Protein AF-A0A5B6UWU3-F1 (afdb_monomer)

pLDDT: mean 73.81, std 13.43, range [39.25, 91.5]

Secondary structure (DSSP, 8-state):
-HHHHHHHTTT-HHHHHHHHHHHHHHSEETTTTEEHHHHHHSSPPPP-TTSSTTSS-TTHHHHHHHHHHHHHHHHHHHHHHHHHHHHHHHHHHHHHT----

Foldseek 3Di:
DLVVLVVVCPPCSVVCVVVLVVLQQQDQDPVVRGRVVCVVPVDHDDPCLPPPPPDDDPPVSVVVSVVSVVVSVVSVVVVVVVVVVVVVVVVVVVVVPPDDD

Organism: NCBI:txid47621

Structure (mmCIF, N/CA/C/O backbone):
data_AF-A0A5B6UWU3-F1
#
_entry.id   AF-A0A5B6UWU3-F1
#
loop_
_atom_site.group_PDB
_atom_site.id
_atom_site.type_symbol
_atom_site.label_atom_id
_atom_site.label_alt_id
_atom_site.label_comp_id
_atom_site.label_asym_id
_atom_site.label_entity_id
_atom_site.label_seq_id
_atom_site.pdbx_PDB_ins_code
_atom_site.Cartn_x
_atom_site.Cartn_y
_atom_site.Cartn_z
_atom_site.occupancy
_atom_site.B_iso_or_equiv
_atom_site.auth_seq_id
_atom_site.auth_comp_id
_atom_site.auth_asym_id
_atom_site.auth_atom_id
_atom_site.pdbx_PDB_model_num
ATOM 1 N N . MET A 1 1 ? -2.891 1.014 -7.154 1.00 71.94 1 MET A N 1
ATOM 2 C CA . MET A 1 1 ? -3.222 0.967 -5.698 1.00 71.94 1 MET A CA 1
ATOM 3 C C . MET A 1 1 ? -4.241 2.012 -5.228 1.00 71.94 1 MET A C 1
ATOM 5 O O . MET A 1 1 ? -5.383 1.630 -5.041 1.00 71.94 1 MET A O 1
ATOM 9 N N . LEU A 1 2 ? -3.879 3.289 -5.011 1.00 70.62 2 LEU A N 1
ATOM 10 C CA . LEU A 1 2 ? -4.768 4.283 -4.365 1.00 70.62 2 LEU A CA 1
ATOM 11 C C . LEU A 1 2 ? -6.120 4.412 -5.083 1.00 70.62 2 LEU A C 1
ATOM 13 O O . LEU A 1 2 ? -7.166 4.405 -4.447 1.00 70.62 2 LEU A O 1
ATOM 17 N N . ARG A 1 3 ? -6.096 4.402 -6.421 1.00 75.00 3 ARG A N 1
ATOM 18 C CA . ARG A 1 3 ? -7.305 4.386 -7.257 1.00 75.00 3 ARG A CA 1
ATOM 19 C C . ARG A 1 3 ? -8.182 3.147 -7.038 1.00 75.00 3 ARG A C 1
ATOM 21 O O . ARG A 1 3 ? -9.393 3.287 -6.996 1.00 75.00 3 ARG A O 1
ATOM 28 N N . CYS A 1 4 ? -7.593 1.962 -6.870 1.00 71.62 4 CYS A N 1
ATOM 29 C CA . CYS A 1 4 ? -8.356 0.738 -6.598 1.00 71.62 4 CYS A CA 1
ATOM 30 C C . CYS A 1 4 ? -8.998 0.783 -5.208 1.00 71.62 4 CYS A C 1
ATOM 32 O O . CYS A 1 4 ? -10.169 0.460 -5.075 1.00 71.62 4 CYS A O 1
ATOM 34 N N . CYS A 1 5 ? -8.269 1.258 -4.193 1.00 71.00 5 CYS A N 1
ATOM 35 C CA . CYS A 1 5 ? -8.822 1.403 -2.848 1.00 71.00 5 CYS A CA 1
ATOM 36 C C . CYS A 1 5 ? -9.965 2.433 -2.814 1.00 71.00 5 CYS A C 1
ATOM 38 O O . CYS A 1 5 ? -10.999 2.178 -2.212 1.00 71.00 5 CYS A O 1
ATOM 40 N N . ILE A 1 6 ? -9.829 3.568 -3.509 1.00 75.31 6 ILE A N 1
ATOM 41 C CA . ILE A 1 6 ? -10.905 4.569 -3.613 1.00 75.31 6 ILE A CA 1
ATOM 42 C C . ILE A 1 6 ? -12.179 3.959 -4.223 1.00 75.31 6 ILE A C 1
ATOM 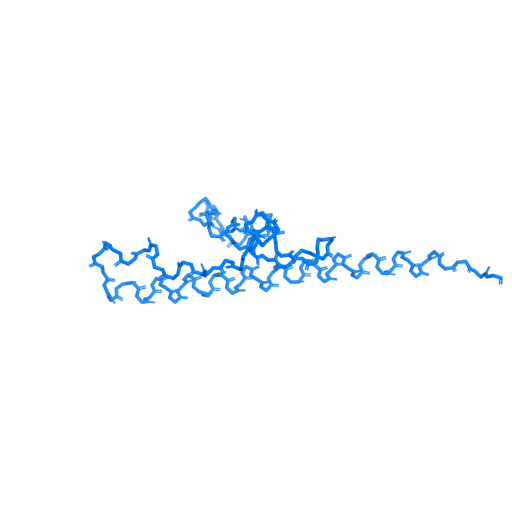44 O O . ILE A 1 6 ? -13.272 4.260 -3.754 1.00 75.31 6 ILE A O 1
ATOM 48 N N . LEU A 1 7 ? -12.040 3.078 -5.222 1.00 78.81 7 LEU A N 1
ATOM 49 C CA . LEU A 1 7 ? -13.170 2.389 -5.854 1.00 78.81 7 LEU A CA 1
ATOM 50 C C . LEU A 1 7 ? -13.802 1.310 -4.957 1.00 78.81 7 LEU A C 1
ATOM 52 O O . LEU A 1 7 ? -15.006 1.098 -5.030 1.00 78.81 7 LEU A O 1
ATOM 56 N N . GLU A 1 8 ? -13.022 0.637 -4.106 1.00 75.69 8 GLU A N 1
ATOM 57 C CA . GLU A 1 8 ? -13.529 -0.406 -3.198 1.00 75.69 8 GLU A CA 1
ATOM 58 C C . GLU A 1 8 ? -14.178 0.130 -1.916 1.00 75.69 8 GLU A C 1
ATOM 60 O O . GLU A 1 8 ? -14.994 -0.565 -1.311 1.00 75.69 8 GLU A O 1
ATOM 65 N N . PHE A 1 9 ? -13.802 1.328 -1.459 1.00 71.94 9 PHE A N 1
ATOM 66 C CA . PHE A 1 9 ? -14.222 1.852 -0.153 1.00 71.94 9 PHE A CA 1
ATOM 67 C C . PHE A 1 9 ? -15.424 2.815 -0.195 1.00 71.94 9 PHE A C 1
ATOM 69 O O . PHE A 1 9 ? -15.684 3.470 0.814 1.00 71.94 9 PHE A O 1
ATOM 76 N N . ASP A 1 10 ? -16.164 2.883 -1.308 1.00 72.31 10 ASP A N 1
ATOM 77 C CA . ASP A 1 10 ? -17.472 3.560 -1.478 1.00 72.31 10 ASP A CA 1
ATOM 78 C C . ASP A 1 10 ? -17.628 4.877 -0.681 1.00 72.31 10 ASP A C 1
ATOM 80 O O . ASP A 1 10 ? -18.476 5.031 0.195 1.00 72.31 10 ASP A O 1
ATOM 84 N N . GLY A 1 11 ? -16.699 5.817 -0.894 1.00 74.19 1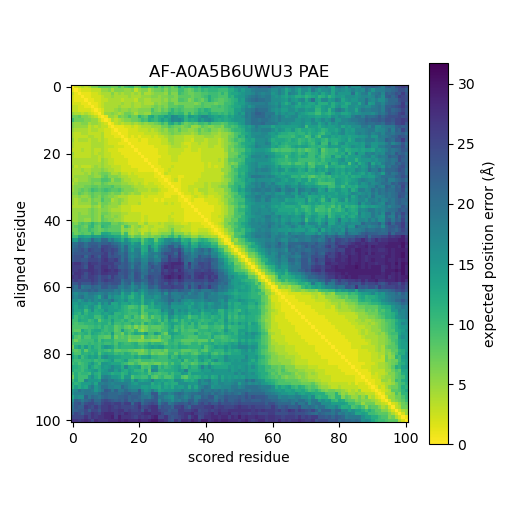1 GLY A N 1
ATOM 85 C CA . GLY A 1 11 ? -16.713 7.140 -0.248 1.00 74.19 11 GLY A CA 1
ATOM 86 C C . GLY A 1 11 ? -16.176 7.204 1.192 1.00 74.19 11 GLY A C 1
ATOM 87 O O . GLY A 1 11 ? -15.905 8.290 1.689 1.00 74.19 11 GLY A O 1
ATOM 88 N N . SER A 1 12 ? -15.920 6.071 1.850 1.00 77.88 12 SER A N 1
ATOM 89 C CA . SER A 1 12 ? -15.299 6.002 3.187 1.00 77.88 12 SER A CA 1
ATOM 90 C C . SER A 1 12 ? -13.770 5.852 3.167 1.00 77.88 12 SER A C 1
ATOM 92 O O . SER A 1 12 ? -13.151 5.659 4.215 1.00 77.88 12 SER A O 1
ATOM 94 N N . TRP A 1 13 ? -13.152 5.954 1.987 1.00 76.62 13 TRP A N 1
ATOM 95 C CA . TRP A 1 13 ? -11.721 5.715 1.759 1.00 76.62 13 TRP A CA 1
ATOM 96 C C . TRP A 1 13 ? -10.802 6.571 2.643 1.00 76.62 13 TRP A C 1
ATOM 98 O O . TRP A 1 13 ? -9.746 6.088 3.045 1.00 76.62 13 TRP A O 1
ATOM 108 N N . GLU A 1 14 ? -11.214 7.791 3.008 1.00 79.31 14 GLU A N 1
ATOM 109 C CA . GLU A 1 14 ? -10.444 8.686 3.884 1.00 79.31 14 GLU A CA 1
ATOM 110 C C . GLU A 1 14 ? -10.163 8.055 5.253 1.00 79.31 14 GLU A C 1
ATOM 112 O O . GLU A 1 14 ? -9.062 8.179 5.786 1.00 79.31 14 GLU A O 1
ATOM 117 N N . LYS A 1 15 ? -11.117 7.280 5.788 1.00 78.44 15 LYS A N 1
ATOM 118 C CA . LYS A 1 15 ? -10.956 6.561 7.063 1.00 78.44 15 LYS A CA 1
ATOM 119 C C . LYS A 1 15 ? -9.897 5.460 6.983 1.00 78.44 15 LYS A C 1
ATOM 121 O O . LYS A 1 15 ? -9.339 5.067 8.002 1.00 78.44 15 LYS A O 1
ATOM 126 N N . TYR A 1 16 ? -9.626 4.963 5.779 1.00 76.25 16 TYR A N 1
ATOM 127 C CA . TYR A 1 16 ? -8.660 3.902 5.507 1.00 76.25 16 TYR A CA 1
ATOM 128 C C . TYR A 1 16 ? -7.355 4.434 4.910 1.00 76.25 16 TYR A C 1
ATOM 130 O O . TYR A 1 16 ? -6.430 3.652 4.696 1.00 76.25 16 TYR A O 1
ATOM 138 N N . LEU A 1 17 ? -7.245 5.745 4.673 1.00 80.19 17 LEU A N 1
ATOM 139 C CA . LEU A 1 17 ? -6.060 6.365 4.088 1.00 80.19 17 LEU A CA 1
ATOM 140 C C . LEU A 1 17 ? -4.771 6.040 4.867 1.00 80.19 17 LEU A C 1
ATOM 142 O O . LEU A 1 17 ? -3.815 5.612 4.218 1.00 80.19 17 LEU A O 1
ATOM 146 N N . PRO A 1 18 ? -4.745 6.088 6.218 1.00 80.06 18 PRO A N 1
ATOM 147 C CA . PRO A 1 18 ? -3.556 5.697 6.978 1.00 80.06 18 PRO A CA 1
ATOM 148 C C . PRO A 1 18 ? -3.156 4.229 6.759 1.00 80.06 18 PRO A C 1
ATOM 150 O O . PRO A 1 18 ? -1.973 3.902 6.708 1.00 80.06 18 PRO A O 1
ATOM 153 N N . LEU A 1 19 ? -4.132 3.328 6.588 1.00 76.56 19 LEU A N 1
ATOM 154 C CA . LEU A 1 19 ? -3.880 1.903 6.343 1.00 76.56 19 LEU A CA 1
ATOM 155 C C . LEU A 1 19 ? -3.382 1.646 4.919 1.00 76.56 19 LEU A C 1
ATOM 157 O O . LEU A 1 19 ? -2.514 0.799 4.711 1.00 76.56 19 LEU A O 1
ATOM 161 N N . ILE A 1 20 ? -3.913 2.379 3.941 1.00 79.31 20 ILE A N 1
ATOM 162 C CA . ILE A 1 20 ? -3.485 2.305 2.542 1.00 79.31 20 ILE A CA 1
ATOM 163 C C . ILE A 1 20 ? -2.052 2.828 2.404 1.00 79.31 20 ILE A C 1
ATOM 165 O O . ILE A 1 20 ? -1.226 2.172 1.774 1.00 79.31 20 ILE A O 1
ATOM 169 N N . GLU A 1 21 ? -1.735 3.966 3.022 1.00 83.62 21 GLU A N 1
ATOM 170 C CA . GLU A 1 21 ? -0.382 4.527 3.052 1.00 83.62 21 GLU A CA 1
ATOM 171 C C . GLU A 1 21 ? 0.599 3.582 3.753 1.00 83.62 21 GLU A C 1
ATOM 173 O O . GLU A 1 21 ? 1.677 3.292 3.229 1.00 83.62 21 GLU A O 1
ATOM 178 N N . PHE A 1 22 ? 0.194 3.018 4.893 1.00 81.62 22 PHE A N 1
ATOM 179 C CA . PHE A 1 22 ? 0.980 2.009 5.591 1.00 81.62 22 PHE A CA 1
ATOM 180 C C . PHE A 1 22 ? 1.252 0.786 4.710 1.00 81.62 22 PHE A C 1
ATOM 182 O O . PHE A 1 22 ? 2.391 0.325 4.630 1.00 81.62 22 PHE A O 1
ATOM 189 N N . ALA A 1 23 ? 0.230 0.250 4.037 1.00 80.56 23 ALA A N 1
ATOM 190 C CA . ALA A 1 23 ? 0.387 -0.893 3.145 1.00 80.56 23 ALA A CA 1
ATOM 191 C C . ALA A 1 23 ? 1.311 -0.559 1.968 1.00 80.56 23 ALA A C 1
ATOM 193 O O . ALA A 1 23 ? 2.186 -1.359 1.648 1.00 80.56 23 ALA A O 1
ATOM 194 N N . TYR A 1 24 ? 1.166 0.624 1.372 1.00 83.25 24 TYR A N 1
ATOM 195 C CA . TYR A 1 24 ? 1.999 1.089 0.266 1.00 83.25 24 TYR A CA 1
ATOM 196 C C . TYR A 1 24 ? 3.476 1.176 0.649 1.00 83.25 24 TYR A C 1
ATOM 198 O O . TYR A 1 24 ? 4.319 0.566 -0.004 1.00 83.25 24 TYR A O 1
ATOM 206 N N . ASN A 1 25 ? 3.783 1.867 1.750 1.00 86.06 25 ASN A N 1
ATOM 207 C CA . ASN A 1 25 ? 5.156 2.090 2.207 1.00 86.06 25 ASN A CA 1
ATOM 208 C C . ASN A 1 25 ? 5.860 0.793 2.633 1.00 86.06 25 ASN A C 1
ATOM 210 O O . ASN A 1 25 ? 7.087 0.716 2.592 1.00 86.06 25 ASN A O 1
ATOM 214 N N . ASN A 1 26 ? 5.089 -0.229 3.012 1.00 83.00 26 ASN A N 1
ATOM 215 C CA . ASN A 1 26 ? 5.594 -1.531 3.445 1.00 83.00 26 ASN A CA 1
ATOM 216 C C . ASN A 1 26 ? 5.576 -2.617 2.374 1.00 83.00 26 ASN A C 1
ATOM 218 O O . ASN A 1 26 ? 6.059 -3.724 2.617 1.00 83.00 26 ASN A O 1
ATOM 222 N N . CYS A 1 27 ? 5.013 -2.343 1.200 1.00 82.81 27 CYS A N 1
ATOM 223 C CA . CYS A 1 27 ? 5.032 -3.306 0.114 1.00 82.81 27 CYS A CA 1
ATOM 224 C C . CYS A 1 27 ? 6.385 -3.316 -0.588 1.00 82.81 27 CYS A C 1
ATOM 226 O O . CYS A 1 27 ? 7.033 -2.287 -0.763 1.00 82.81 27 CYS A O 1
ATOM 228 N N . PHE A 1 28 ? 6.791 -4.510 -1.016 1.00 83.19 28 PHE A N 1
ATOM 229 C CA . PHE A 1 28 ? 8.021 -4.696 -1.767 1.00 83.19 28 PHE A CA 1
ATOM 230 C C . PHE A 1 28 ? 7.949 -3.940 -3.094 1.00 83.19 28 PHE A C 1
ATOM 232 O O . PHE A 1 28 ? 7.080 -4.213 -3.926 1.00 83.19 28 PHE A O 1
ATOM 239 N N . GLN A 1 29 ? 8.889 -3.025 -3.309 1.00 84.75 29 GLN A N 1
ATOM 240 C CA . GLN A 1 29 ? 8.983 -2.261 -4.538 1.00 84.75 29 GLN A CA 1
ATOM 241 C C . GLN A 1 29 ? 10.093 -2.826 -5.422 1.00 84.75 29 GLN A C 1
ATOM 243 O O . GLN A 1 29 ? 11.280 -2.737 -5.117 1.00 84.75 29 GLN A O 1
ATOM 248 N N . THR A 1 30 ? 9.710 -3.372 -6.575 1.00 83.06 30 THR A N 1
ATOM 249 C CA . THR A 1 30 ? 10.615 -4.096 -7.481 1.00 83.06 30 THR A CA 1
ATOM 250 C C . THR A 1 30 ? 11.774 -3.243 -8.001 1.00 83.06 30 THR A C 1
ATOM 252 O O . THR A 1 30 ? 12.863 -3.770 -8.208 1.00 83.06 30 THR A O 1
ATOM 255 N N . SER A 1 31 ? 11.566 -1.934 -8.187 1.00 84.88 31 SER A N 1
ATOM 256 C CA . SER A 1 31 ? 12.605 -1.010 -8.664 1.00 84.88 31 SER A CA 1
ATOM 257 C C . SER A 1 31 ? 13.711 -0.765 -7.634 1.00 84.88 31 SER A C 1
ATOM 259 O O . SER A 1 31 ? 14.856 -0.559 -8.016 1.00 84.88 31 SER A O 1
ATOM 261 N N . ILE A 1 32 ? 13.373 -0.806 -6.342 1.00 86.25 32 ILE A N 1
ATOM 262 C CA . ILE A 1 32 ? 14.298 -0.577 -5.218 1.00 86.25 32 ILE A CA 1
ATOM 263 C C . ILE A 1 32 ? 14.742 -1.922 -4.603 1.00 86.25 32 ILE A C 1
ATOM 265 O O . ILE A 1 32 ? 15.709 -1.981 -3.854 1.00 86.25 32 ILE A O 1
ATOM 269 N N . LYS A 1 33 ? 14.067 -3.027 -4.963 1.00 90.19 33 LYS A N 1
ATOM 270 C CA . LYS A 1 33 ? 14.227 -4.383 -4.403 1.00 90.19 33 LYS A CA 1
ATOM 271 C C . LYS A 1 33 ? 14.027 -4.455 -2.882 1.00 90.19 33 LYS A C 1
ATOM 273 O O . LYS A 1 33 ? 14.528 -5.374 -2.240 1.00 90.19 33 LYS A O 1
ATOM 278 N N . LEU A 1 34 ? 13.305 -3.490 -2.324 1.00 91.50 34 LEU A N 1
ATOM 279 C CA . LEU A 1 34 ? 13.048 -3.287 -0.898 1.00 91.50 34 LEU A CA 1
ATOM 280 C C . LEU A 1 34 ? 11.667 -2.639 -0.754 1.00 91.50 34 LEU A C 1
ATOM 282 O O . LEU A 1 34 ? 11.141 -2.090 -1.727 1.00 91.50 34 LEU A O 1
ATOM 286 N N . ALA A 1 35 ? 11.076 -2.668 0.438 1.00 88.50 35 ALA A N 1
ATOM 287 C CA . ALA A 1 35 ? 9.972 -1.758 0.734 1.00 88.50 35 ALA A CA 1
ATOM 288 C C . ALA A 1 35 ? 10.484 -0.318 0.910 1.00 88.50 35 ALA A C 1
ATOM 290 O O . ALA A 1 35 ? 11.602 -0.106 1.382 1.00 88.50 35 ALA A O 1
ATOM 291 N N . SER A 1 36 ? 9.665 0.683 0.583 1.00 88.81 36 SER A N 1
ATOM 292 C CA . SER A 1 36 ? 10.033 2.099 0.753 1.00 88.81 36 SER A CA 1
ATOM 293 C C . SER A 1 36 ? 10.393 2.431 2.205 1.00 88.81 36 SER A C 1
ATOM 295 O O . SER A 1 36 ? 11.351 3.157 2.456 1.00 88.81 36 SER A O 1
ATOM 297 N N . TYR A 1 37 ? 9.680 1.838 3.167 1.00 86.62 37 TYR A N 1
ATOM 298 C CA . TYR A 1 37 ? 9.992 1.945 4.592 1.00 86.62 37 TYR A CA 1
ATOM 299 C C . TYR A 1 37 ? 11.368 1.356 4.933 1.00 86.62 37 TYR A C 1
ATOM 301 O O . TYR A 1 37 ? 12.151 1.982 5.644 1.00 86.62 37 TYR A O 1
ATOM 309 N N . GLU A 1 38 ? 11.685 0.170 4.406 1.00 89.56 38 GLU A N 1
ATOM 310 C CA . GLU A 1 38 ? 12.982 -0.484 4.628 1.00 89.56 38 GLU A CA 1
ATOM 311 C C . GLU A 1 38 ? 14.128 0.341 4.041 1.00 89.56 38 GLU A C 1
ATOM 313 O O . GLU A 1 38 ? 15.176 0.465 4.665 1.00 89.56 38 GLU A O 1
ATOM 318 N N . ALA A 1 39 ? 13.921 0.938 2.866 1.00 90.12 39 ALA A N 1
ATOM 319 C CA . ALA A 1 39 ? 14.908 1.804 2.234 1.00 90.12 39 ALA A CA 1
ATOM 320 C C . ALA A 1 39 ? 15.158 3.093 3.036 1.00 90.12 39 ALA A C 1
ATOM 322 O O . ALA A 1 39 ? 16.291 3.564 3.085 1.00 90.12 39 ALA A O 1
ATOM 323 N N . LEU A 1 40 ? 14.121 3.649 3.672 1.00 91.44 40 LEU A N 1
ATOM 324 C CA . LEU A 1 40 ? 14.222 4.890 4.442 1.00 91.44 40 LEU A CA 1
ATOM 325 C C . LEU A 1 40 ? 14.827 4.679 5.836 1.00 91.44 40 LEU A C 1
ATOM 327 O O . LEU A 1 40 ? 15.668 5.463 6.266 1.00 91.44 40 LEU A O 1
ATOM 331 N N . TYR A 1 41 ? 14.397 3.636 6.547 1.00 88.44 41 TYR A N 1
ATOM 332 C CA . TYR A 1 41 ? 14.761 3.415 7.952 1.00 88.44 41 TYR A CA 1
ATOM 333 C C . TYR A 1 41 ? 15.795 2.304 8.159 1.00 88.44 41 TYR A C 1
ATOM 335 O O . TYR A 1 41 ? 16.253 2.091 9.280 1.00 88.44 41 TYR A O 1
ATOM 343 N N . GLY A 1 42 ? 16.154 1.563 7.108 1.00 87.69 42 GLY A N 1
ATOM 344 C CA . GLY A 1 42 ? 17.113 0.458 7.181 1.00 87.69 42 GLY A CA 1
ATOM 345 C C . GLY A 1 42 ? 16.611 -0.760 7.963 1.00 87.69 42 GLY A C 1
ATOM 346 O O . GLY A 1 42 ? 17.383 -1.677 8.238 1.00 87.69 42 GLY A O 1
ATOM 347 N N . CYS A 1 43 ? 15.334 -0.794 8.346 1.00 84.50 43 CYS A N 1
ATOM 348 C CA . CYS A 1 43 ? 14.742 -1.884 9.109 1.00 84.50 43 CYS A CA 1
ATOM 349 C C . CYS A 1 43 ? 13.365 -2.264 8.561 1.00 84.50 43 CYS A C 1
ATOM 351 O O . CYS A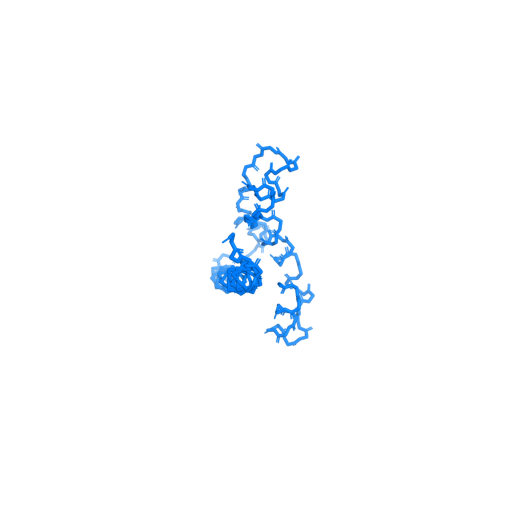 1 43 ? 12.659 -1.453 7.961 1.00 84.50 43 CYS A O 1
ATOM 353 N N . LYS A 1 44 ? 12.970 -3.524 8.772 1.00 79.81 44 LYS A N 1
ATOM 354 C CA . LYS A 1 44 ? 11.626 -3.982 8.410 1.00 79.81 44 LYS A CA 1
ATOM 355 C C . LYS A 1 44 ? 10.608 -3.316 9.318 1.00 79.81 44 LYS A C 1
ATOM 357 O O . LYS A 1 44 ? 10.764 -3.358 10.541 1.00 79.81 44 LYS A O 1
ATOM 362 N N . CYS A 1 45 ? 9.542 -2.770 8.741 1.00 72.56 45 CYS A N 1
ATOM 363 C CA . CYS A 1 45 ? 8.441 -2.274 9.549 1.00 72.56 45 CYS A CA 1
ATOM 364 C C . CYS A 1 45 ? 7.833 -3.432 10.329 1.00 72.56 45 CYS A C 1
ATOM 366 O O . CYS A 1 45 ? 7.412 -4.447 9.765 1.00 72.56 45 CYS A O 1
ATOM 368 N N . ARG A 1 46 ? 7.790 -3.277 11.647 1.00 70.62 46 ARG A N 1
ATOM 369 C CA . ARG A 1 46 ? 6.997 -4.154 12.495 1.00 70.62 46 ARG A CA 1
ATOM 370 C C . ARG A 1 46 ? 5.568 -3.654 12.397 1.00 70.62 46 ARG A C 1
ATOM 372 O O . ARG A 1 46 ? 5.318 -2.485 12.669 1.00 70.62 46 ARG A O 1
ATOM 379 N N . ILE A 1 47 ? 4.660 -4.530 11.966 1.00 62.53 47 ILE A N 1
ATOM 380 C CA . ILE A 1 47 ? 3.232 -4.221 11.880 1.00 62.53 47 ILE A CA 1
ATOM 381 C C . ILE A 1 47 ? 2.816 -3.649 13.240 1.00 62.53 47 ILE A C 1
ATOM 383 O O . ILE A 1 47 ? 2.974 -4.351 14.244 1.00 62.53 47 ILE A O 1
ATOM 387 N N . PRO A 1 48 ? 2.317 -2.404 13.315 1.00 55.56 48 PRO A N 1
ATOM 388 C CA . PRO A 1 48 ? 1.769 -1.876 14.544 1.00 55.56 48 PRO A CA 1
ATOM 389 C C . PRO A 1 48 ? 0.399 -2.527 14.730 1.00 55.56 48 PRO A C 1
ATOM 391 O O . PRO A 1 48 ? -0.637 -1.918 14.504 1.00 55.56 48 PRO A O 1
ATOM 394 N N . LEU A 1 49 ? 0.398 -3.789 15.163 1.00 51.12 49 LEU A N 1
ATOM 395 C CA . LEU A 1 49 ? -0.792 -4.483 15.663 1.00 51.12 49 LEU A CA 1
ATOM 396 C C . LEU A 1 49 ? -1.393 -3.763 16.891 1.00 51.12 49 LEU A C 1
ATOM 398 O O . LEU A 1 49 ? -2.470 -4.124 17.342 1.00 51.12 49 LEU A O 1
ATOM 402 N N . TYR A 1 50 ? -0.710 -2.741 17.424 1.00 44.97 50 TYR A N 1
ATOM 403 C CA . TYR A 1 50 ? -0.937 -2.170 18.749 1.00 44.97 50 TYR A CA 1
ATOM 404 C C . TYR A 1 50 ? -1.290 -0.671 18.767 1.00 44.97 50 TYR A C 1
ATOM 406 O O . TYR A 1 50 ? -1.183 -0.038 19.811 1.00 44.97 50 TYR A O 1
ATOM 414 N N . TRP A 1 51 ? -1.683 -0.056 17.643 1.00 47.72 51 TRP A N 1
ATOM 415 C CA . TRP A 1 51 ? -2.019 1.384 17.652 1.00 47.72 51 TRP A CA 1
ATOM 416 C C . TRP A 1 51 ? -3.486 1.698 17.990 1.00 47.72 51 TRP A C 1
ATOM 418 O O . TRP A 1 51 ? -3.840 2.859 18.164 1.00 47.72 51 TRP A O 1
ATOM 428 N N . THR A 1 52 ? -4.351 0.686 18.116 1.00 42.09 52 THR A N 1
ATOM 429 C CA . THR A 1 52 ? -5.787 0.884 18.410 1.00 42.09 52 THR A CA 1
ATOM 430 C C . THR A 1 52 ? -6.205 0.351 19.789 1.00 42.09 52 THR A C 1
ATOM 432 O O . THR A 1 52 ? -7.298 0.656 20.256 1.00 42.09 52 THR A O 1
ATOM 435 N N . GLU A 1 53 ? -5.346 -0.405 20.484 1.00 39.84 53 GLU A N 1
ATOM 436 C CA . GLU A 1 53 ? -5.713 -1.165 21.696 1.00 39.84 53 GLU A CA 1
ATOM 437 C C . GLU A 1 53 ? -5.448 -0.476 23.046 1.00 39.84 53 GLU A C 1
ATOM 439 O O . GLU A 1 53 ? -5.634 -1.095 24.091 1.00 39.84 53 GLU A O 1
ATOM 444 N N . LEU A 1 54 ? -5.085 0.808 23.076 1.00 39.25 54 LEU A N 1
ATOM 445 C CA . LEU A 1 54 ? -4.940 1.545 24.345 1.00 39.25 54 LEU A CA 1
ATOM 446 C C . LEU A 1 54 ? -6.141 2.427 24.713 1.00 39.25 54 LEU A C 1
ATOM 448 O O . LEU A 1 54 ? -6.079 3.168 25.687 1.00 39.25 54 LEU A O 1
ATOM 452 N N . SER A 1 55 ? -7.268 2.292 24.007 1.00 40.22 55 SER A N 1
ATOM 453 C CA . SER A 1 55 ? -8.535 2.916 24.402 1.00 40.22 55 SER A CA 1
ATOM 454 C C . SER A 1 55 ? -9.698 1.907 24.322 1.00 40.22 55 SER A C 1
ATOM 456 O O . SER A 1 55 ? -10.449 1.808 23.358 1.00 40.22 55 SER A O 1
ATOM 458 N N . GLU A 1 56 ? -9.800 1.104 25.384 1.00 42.75 56 GLU A N 1
ATOM 459 C CA . GLU A 1 56 ? -11.060 0.687 26.030 1.00 42.75 56 GLU A CA 1
ATOM 460 C C . GLU A 1 56 ? -11.917 -0.501 25.556 1.00 42.75 56 GLU A C 1
ATOM 462 O O . GLU A 1 56 ? -12.815 -0.867 26.314 1.00 42.75 56 GLU A O 1
ATOM 467 N N . LYS A 1 57 ? -11.722 -1.190 24.421 1.00 46.25 57 LYS A N 1
ATOM 468 C CA . LYS A 1 57 ? -12.689 -2.265 24.060 1.00 46.25 57 LYS A CA 1
ATOM 469 C C . LYS A 1 57 ? -12.075 -3.569 23.569 1.00 46.25 57 LYS A C 1
ATOM 471 O O . LYS A 1 57 ? -12.096 -3.868 22.387 1.00 46.25 57 LYS A O 1
ATOM 476 N N . LYS A 1 58 ? -11.676 -4.429 24.507 1.00 51.09 58 LYS A N 1
ATOM 477 C CA . LYS A 1 58 ? -11.099 -5.770 24.272 1.00 51.09 58 LYS A CA 1
ATOM 478 C C . LYS A 1 58 ? -12.011 -6.769 23.526 1.00 51.09 58 LYS A C 1
ATOM 480 O O . LYS A 1 58 ? -11.519 -7.766 23.020 1.00 51.09 58 LYS A O 1
ATOM 485 N N . ILE A 1 59 ? -13.325 -6.519 23.433 1.00 52.09 59 ILE A N 1
ATOM 486 C CA . ILE A 1 59 ? -14.287 -7.408 22.738 1.00 52.09 59 ILE A CA 1
ATOM 487 C C . ILE A 1 59 ? -14.724 -6.833 21.377 1.00 52.09 59 ILE A C 1
ATOM 489 O O . ILE A 1 59 ? -14.814 -7.567 20.400 1.00 52.09 59 ILE A O 1
ATOM 493 N N . HIS A 1 60 ? -14.919 -5.512 21.266 1.00 48.41 60 HIS A N 1
ATOM 494 C CA . HIS A 1 60 ? -15.106 -4.850 19.961 1.00 48.41 60 HIS A CA 1
ATOM 495 C C . HIS A 1 60 ? -13.794 -4.754 19.164 1.00 48.41 60 HIS A C 1
ATOM 497 O O . HIS A 1 60 ? -13.820 -4.723 17.937 1.00 48.41 60 HIS A O 1
ATOM 503 N N . GLY A 1 61 ? -12.656 -4.727 19.858 1.00 54.03 61 GLY A N 1
ATOM 504 C CA . GLY A 1 61 ? -11.316 -4.661 19.291 1.00 54.03 61 GLY A CA 1
ATOM 505 C C . GLY A 1 61 ? -11.004 -5.876 18.435 1.00 54.03 61 GLY A C 1
ATOM 506 O O . GLY A 1 61 ? -10.560 -5.693 17.319 1.00 54.03 61 GLY A O 1
ATOM 507 N N . VAL A 1 62 ? -11.337 -7.095 18.871 1.00 62.16 62 VAL A N 1
ATOM 508 C CA . VAL A 1 62 ? -11.053 -8.319 18.095 1.00 62.16 62 VAL A CA 1
ATOM 509 C C . VAL A 1 62 ? -11.837 -8.364 16.777 1.00 62.16 62 VAL A C 1
ATOM 511 O O . VAL A 1 62 ? -11.271 -8.687 15.735 1.00 62.16 62 VAL A O 1
ATOM 514 N N . GLU A 1 63 ? -13.117 -7.978 16.783 1.00 66.56 63 GLU A N 1
ATOM 515 C CA . GLU A 1 63 ? -13.935 -7.867 15.562 1.00 66.56 63 GLU A CA 1
ATOM 516 C C . GLU A 1 63 ? -13.378 -6.789 14.616 1.00 66.56 63 GLU A C 1
ATOM 518 O O . GLU A 1 63 ? -13.285 -6.998 13.406 1.00 66.56 63 GLU A O 1
ATOM 523 N N . LEU A 1 64 ? -12.981 -5.635 15.163 1.00 67.44 64 LEU A N 1
ATOM 524 C CA . LEU A 1 64 ? -12.371 -4.542 14.404 1.00 67.44 64 LEU A CA 1
ATOM 525 C C . LEU A 1 64 ? -10.983 -4.910 13.869 1.00 67.44 64 LEU A C 1
ATOM 527 O O . LEU A 1 64 ? -10.669 -4.565 12.733 1.00 67.44 64 LEU A O 1
ATOM 531 N N . ILE A 1 65 ? -10.182 -5.643 14.640 1.00 65.19 65 ILE A N 1
ATOM 532 C CA . ILE A 1 65 ? -8.870 -6.166 14.250 1.00 65.19 65 ILE A CA 1
ATOM 533 C C . ILE A 1 65 ? -9.054 -7.146 13.102 1.00 65.19 65 ILE A C 1
ATOM 535 O O . ILE A 1 65 ? -8.448 -6.944 12.058 1.00 65.19 65 ILE A O 1
ATOM 539 N N . ARG A 1 66 ? -9.964 -8.120 13.224 1.00 73.00 66 ARG A N 1
ATOM 540 C CA . ARG A 1 66 ? -10.259 -9.076 12.148 1.00 73.00 66 ARG A CA 1
ATOM 541 C C . ARG A 1 66 ? -10.709 -8.369 10.872 1.00 73.00 66 ARG A C 1
ATOM 543 O O . ARG A 1 66 ? -10.190 -8.650 9.796 1.00 73.00 66 ARG A O 1
ATOM 550 N N . LYS A 1 67 ? -11.625 -7.399 10.985 1.00 74.44 67 LYS A N 1
ATOM 551 C CA . LYS A 1 67 ? -12.055 -6.573 9.844 1.00 74.44 67 LYS A CA 1
ATOM 552 C C . LYS A 1 67 ? -10.887 -5.794 9.239 1.00 74.44 67 LYS A C 1
ATOM 554 O O . LYS A 1 67 ? -10.787 -5.697 8.020 1.00 74.44 67 LYS A O 1
ATOM 559 N N . THR A 1 68 ? -9.994 -5.257 10.064 1.00 71.00 68 THR A N 1
ATOM 560 C CA . THR A 1 68 ? -8.816 -4.510 9.602 1.00 71.00 68 THR A CA 1
ATOM 561 C C . THR A 1 68 ? -7.813 -5.431 8.913 1.00 71.00 68 THR A C 1
ATOM 563 O O . THR A 1 68 ? -7.330 -5.095 7.837 1.00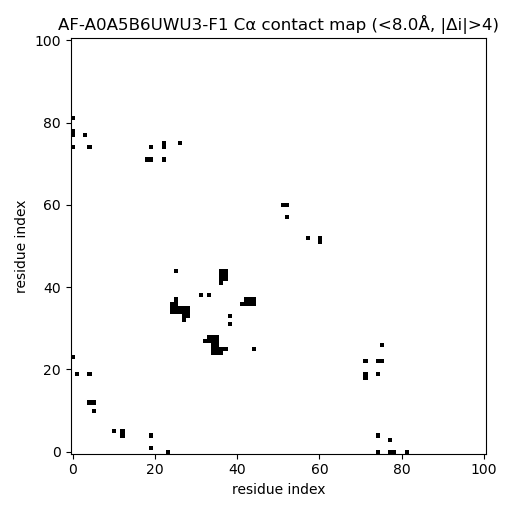 71.00 68 THR A O 1
ATOM 566 N N . GLU A 1 69 ? -7.550 -6.617 9.460 1.00 76.50 69 GLU A N 1
ATOM 567 C CA . GLU A 1 69 ? -6.687 -7.633 8.855 1.00 76.50 69 GLU A CA 1
ATOM 568 C C . GLU A 1 69 ? -7.227 -8.112 7.507 1.00 76.50 69 GLU A C 1
ATOM 570 O O . GLU A 1 69 ? -6.473 -8.174 6.536 1.00 76.50 69 GLU A O 1
ATOM 575 N N . GLU A 1 70 ? -8.531 -8.383 7.411 1.00 83.25 70 GLU A N 1
ATOM 576 C CA . GLU A 1 70 ? -9.186 -8.742 6.149 1.00 83.25 70 GLU A CA 1
ATOM 577 C C . GLU A 1 70 ? -9.038 -7.626 5.109 1.00 83.25 70 GLU A C 1
ATOM 579 O O . GLU A 1 70 ? -8.684 -7.895 3.959 1.00 83.25 70 GLU A O 1
ATOM 584 N N . LYS A 1 71 ? -9.225 -6.360 5.505 1.00 78.62 71 LYS A N 1
ATOM 585 C CA . LYS A 1 71 ? -9.027 -5.216 4.604 1.00 78.62 71 LYS A CA 1
ATOM 586 C C . LYS A 1 71 ? -7.565 -5.037 4.198 1.00 78.62 7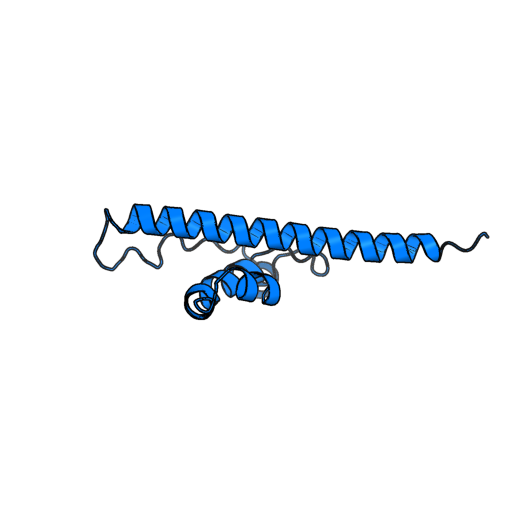1 LYS A C 1
ATOM 588 O O . LYS A 1 71 ? -7.300 -4.798 3.024 1.00 78.62 71 LYS A O 1
ATOM 593 N N . VAL A 1 72 ? -6.610 -5.204 5.113 1.00 75.88 72 VAL A N 1
ATOM 594 C CA . VAL A 1 72 ? -5.173 -5.156 4.789 1.00 75.88 72 VAL A CA 1
ATOM 595 C C . VAL A 1 72 ? -4.796 -6.286 3.832 1.00 75.88 72 VAL A C 1
ATOM 597 O O . VAL A 1 72 ? -4.041 -6.057 2.886 1.00 75.88 72 VAL A O 1
ATOM 600 N N . LYS A 1 73 ? -5.335 -7.492 4.034 1.00 82.25 73 LYS A N 1
ATOM 601 C CA . LYS A 1 73 ? -5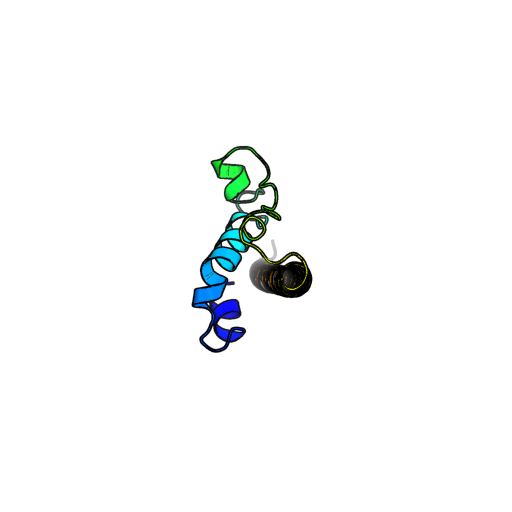.128 -8.630 3.133 1.00 82.25 73 LYS A CA 1
ATOM 602 C C . LYS A 1 73 ? -5.659 -8.325 1.732 1.00 82.25 73 LYS A C 1
ATOM 604 O O . LYS A 1 73 ? -4.912 -8.458 0.771 1.00 82.25 73 LYS A O 1
ATOM 609 N N . MET A 1 74 ? -6.885 -7.815 1.633 1.00 83.06 74 MET A N 1
ATOM 610 C CA . MET A 1 74 ? -7.495 -7.400 0.366 1.00 83.06 74 MET A CA 1
ATOM 611 C C . MET A 1 74 ? -6.652 -6.335 -0.358 1.00 83.06 74 MET A C 1
ATOM 613 O O . MET A 1 74 ? -6.361 -6.475 -1.544 1.00 83.06 74 MET A O 1
ATOM 617 N N . ILE A 1 75 ? -6.164 -5.316 0.362 1.00 77.19 75 ILE A N 1
ATOM 618 C CA . ILE A 1 75 ? -5.281 -4.280 -0.203 1.00 77.19 75 ILE A CA 1
ATOM 619 C C . ILE A 1 75 ? -3.976 -4.893 -0.737 1.00 77.19 75 ILE A C 1
ATOM 621 O O . ILE A 1 75 ? -3.525 -4.521 -1.822 1.00 77.19 75 ILE A O 1
ATOM 625 N N . ARG A 1 76 ? -3.368 -5.843 -0.012 1.00 78.75 76 ARG A N 1
ATOM 626 C CA . ARG A 1 76 ? -2.147 -6.545 -0.450 1.00 78.75 76 ARG A CA 1
ATOM 627 C C . ARG A 1 76 ? -2.375 -7.396 -1.697 1.00 78.75 76 ARG A C 1
ATOM 629 O O . ARG A 1 76 ? -1.537 -7.374 -2.597 1.00 78.75 76 ARG A O 1
ATOM 636 N N . ASP A 1 77 ? -3.491 -8.111 -1.765 1.00 85.56 77 ASP A N 1
ATOM 637 C CA . ASP A 1 77 ? -3.834 -8.942 -2.921 1.00 85.56 77 ASP A CA 1
ATOM 638 C C . ASP A 1 77 ? -4.069 -8.070 -4.165 1.00 85.56 77 ASP A C 1
ATOM 640 O O . ASP A 1 77 ? -3.513 -8.337 -5.233 1.00 85.56 77 ASP A O 1
ATOM 644 N N . ASN A 1 78 ? -4.774 -6.947 -4.003 1.00 86.31 78 ASN A N 1
ATOM 645 C CA . ASN A 1 78 ? -4.972 -5.960 -5.064 1.00 86.31 78 ASN A CA 1
ATOM 646 C C . ASN A 1 78 ? -3.659 -5.319 -5.526 1.00 86.31 78 ASN A C 1
ATOM 648 O O . ASN A 1 78 ? -3.442 -5.138 -6.724 1.00 86.31 78 ASN A O 1
ATOM 652 N N . LEU A 1 79 ? -2.756 -5.006 -4.592 1.00 80.00 79 LEU A N 1
ATOM 653 C CA . LEU A 1 79 ? -1.414 -4.508 -4.899 1.00 80.00 79 LEU A CA 1
ATOM 654 C C . LEU A 1 79 ? -0.612 -5.501 -5.737 1.00 80.00 79 LEU A C 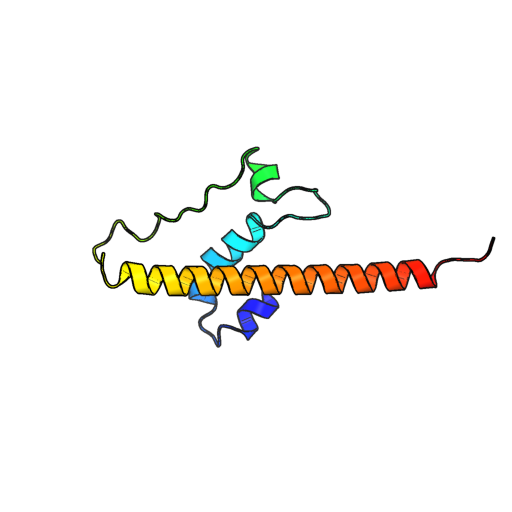1
ATOM 656 O O . LEU A 1 79 ? 0.042 -5.113 -6.707 1.00 80.00 79 LEU A O 1
ATOM 660 N N . LYS A 1 80 ? -0.680 -6.783 -5.378 1.00 85.44 80 LYS A N 1
ATOM 661 C CA . LYS A 1 80 ? 0.008 -7.842 -6.107 1.00 85.44 80 LYS A CA 1
ATOM 662 C C . LYS A 1 80 ? -0.555 -8.006 -7.518 1.00 85.44 80 LYS A C 1
ATOM 664 O O . LYS A 1 80 ? 0.219 -8.015 -8.468 1.00 85.44 80 LYS A O 1
ATOM 669 N N . ALA A 1 81 ? -1.879 -8.024 -7.666 1.00 85.69 81 ALA A N 1
ATOM 670 C CA . ALA A 1 81 ? -2.536 -8.138 -8.967 1.00 85.69 81 ALA A CA 1
ATOM 671 C C . ALA A 1 81 ? -2.220 -6.960 -9.912 1.00 85.69 81 ALA A C 1
ATOM 673 O O . ALA A 1 81 ? -1.991 -7.165 -11.106 1.00 85.69 81 ALA A O 1
ATOM 674 N N . ASP A 1 82 ? -2.183 -5.729 -9.390 1.00 81.88 82 ASP A N 1
ATOM 675 C CA . ASP A 1 82 ? -1.824 -4.520 -10.150 1.00 81.88 82 ASP A CA 1
ATOM 676 C C . ASP A 1 82 ? -0.355 -4.578 -10.614 1.00 81.88 82 ASP A C 1
ATOM 678 O O . ASP A 1 82 ? -0.042 -4.353 -11.786 1.00 81.88 82 ASP A O 1
ATOM 682 N N . SER A 1 83 ? 0.547 -4.986 -9.712 1.00 80.12 83 SER A N 1
ATOM 683 C CA . SER A 1 83 ? 1.970 -5.193 -10.014 1.00 80.12 83 SER A CA 1
ATOM 684 C C . SER A 1 83 ? 2.186 -6.266 -11.088 1.00 80.12 83 SER A C 1
ATOM 686 O O . SER A 1 83 ? 2.910 -6.040 -12.062 1.00 80.12 83 SER A O 1
ATOM 688 N N . ASP A 1 84 ? 1.503 -7.407 -10.968 1.00 87.25 84 ASP A N 1
ATOM 689 C CA . ASP A 1 84 ? 1.583 -8.508 -11.929 1.00 87.25 84 ASP A CA 1
ATOM 690 C C . ASP A 1 84 ? 1.052 -8.093 -13.312 1.00 87.25 84 ASP A C 1
ATOM 692 O O . ASP A 1 84 ? 1.664 -8.414 -14.336 1.00 87.25 84 ASP A O 1
ATOM 696 N N . ARG A 1 85 ? -0.035 -7.306 -13.367 1.00 84.62 85 ARG A N 1
ATOM 697 C CA . ARG A 1 85 ? -0.539 -6.712 -14.619 1.00 84.62 85 ARG A CA 1
ATOM 698 C C . ARG A 1 85 ? 0.483 -5.790 -15.269 1.00 84.62 85 ARG A C 1
ATOM 700 O O . ARG A 1 85 ? 0.762 -5.936 -16.459 1.00 84.62 85 ARG A O 1
ATOM 707 N N . HIS A 1 86 ? 1.051 -4.852 -14.512 1.00 79.75 86 HIS A N 1
ATOM 708 C CA . HIS A 1 86 ? 2.077 -3.947 -15.033 1.00 79.75 86 HIS A CA 1
ATOM 709 C C . HIS A 1 86 ? 3.289 -4.708 -15.572 1.00 79.75 86 HIS A C 1
ATOM 711 O O . HIS A 1 86 ? 3.780 -4.393 -16.659 1.00 79.75 86 HIS A O 1
ATOM 717 N N . LYS A 1 87 ? 3.728 -5.751 -14.863 1.00 84.88 87 LYS A N 1
ATOM 718 C CA . LYS A 1 87 ? 4.818 -6.620 -15.306 1.00 84.88 87 LYS A CA 1
ATOM 719 C C . LYS A 1 87 ? 4.474 -7.354 -16.603 1.00 84.88 87 LYS A C 1
ATOM 721 O O . LYS A 1 87 ? 5.261 -7.317 -17.542 1.00 84.88 87 LYS A O 1
ATOM 726 N N . SER A 1 88 ? 3.276 -7.932 -16.698 1.00 85.88 88 SER A N 1
ATOM 727 C CA . SER A 1 88 ? 2.797 -8.599 -17.915 1.00 85.88 88 SER A CA 1
ATOM 728 C C . SER A 1 88 ? 2.802 -7.666 -19.131 1.00 85.88 88 SER A C 1
ATOM 730 O O . SER A 1 88 ? 3.290 -8.042 -20.199 1.00 85.88 88 SER A O 1
ATOM 732 N N . TYR A 1 89 ? 2.329 -6.424 -18.975 1.00 83.81 89 TYR A N 1
ATOM 733 C CA . TYR A 1 89 ? 2.357 -5.434 -20.053 1.00 83.81 89 TYR A CA 1
ATOM 734 C C . TYR A 1 89 ? 3.777 -5.036 -20.459 1.00 83.81 89 TYR A C 1
ATOM 736 O O . TYR A 1 89 ? 4.056 -4.932 -21.657 1.00 83.81 89 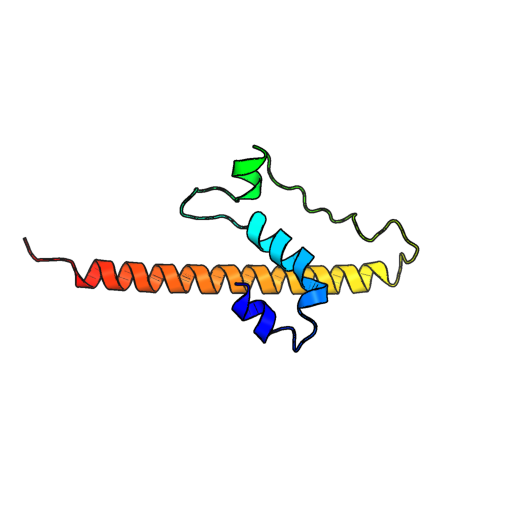TYR A O 1
ATOM 744 N N . ALA A 1 90 ? 4.679 -4.841 -19.494 1.00 80.06 9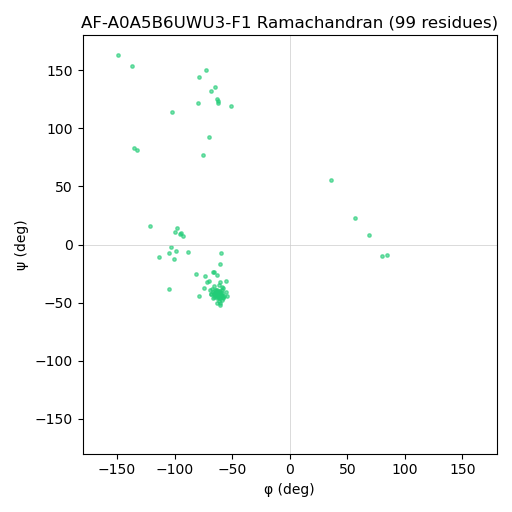0 ALA A N 1
ATOM 745 C CA . ALA A 1 90 ? 6.083 -4.556 -19.773 1.00 80.06 90 ALA A CA 1
ATOM 746 C C . ALA A 1 90 ? 6.749 -5.711 -20.544 1.00 80.06 90 ALA A C 1
ATOM 748 O O . ALA A 1 90 ? 7.379 -5.478 -21.579 1.00 80.06 90 ALA A O 1
ATOM 749 N N . ASP A 1 91 ? 6.528 -6.956 -20.112 1.00 83.62 91 ASP A N 1
ATOM 750 C CA . ASP A 1 91 ? 7.080 -8.162 -20.738 1.00 83.62 91 ASP A CA 1
ATOM 751 C C . ASP A 1 91 ? 6.542 -8.376 -22.165 1.00 83.62 91 ASP A C 1
ATOM 753 O O . ASP A 1 91 ? 7.303 -8.693 -23.085 1.00 83.62 91 ASP A O 1
ATOM 757 N N . LEU A 1 92 ? 5.238 -8.157 -22.385 1.00 79.25 92 LEU A N 1
ATOM 758 C CA . LEU A 1 92 ? 4.610 -8.185 -23.714 1.00 79.25 92 LEU A CA 1
ATOM 759 C C . LEU A 1 92 ? 5.244 -7.161 -24.663 1.00 79.25 92 LEU A C 1
ATOM 761 O O . LEU A 1 92 ? 5.524 -7.476 -25.824 1.00 79.25 92 LEU A O 1
ATOM 765 N N . LYS A 1 93 ? 5.495 -5.944 -24.172 1.00 74.06 93 LYS A N 1
ATOM 766 C CA . LYS A 1 93 ? 6.106 -4.864 -24.956 1.00 74.06 93 LYS A CA 1
ATOM 767 C C . LYS A 1 93 ? 7.574 -5.166 -25.278 1.00 74.06 93 LYS A C 1
ATOM 769 O O . LYS A 1 93 ? 7.991 -4.961 -26.414 1.00 74.06 93 LYS A O 1
ATOM 774 N N . HIS A 1 94 ? 8.320 -5.750 -24.337 1.00 66.38 94 HIS A N 1
ATOM 775 C CA . HIS A 1 94 ? 9.685 -6.238 -24.566 1.00 66.38 94 HIS A CA 1
ATOM 776 C C . HIS A 1 94 ? 9.747 -7.391 -25.583 1.00 66.38 94 HIS A C 1
ATOM 778 O O . HIS A 1 94 ? 10.629 -7.400 -26.438 1.00 66.38 94 HIS A O 1
ATOM 784 N N . LYS A 1 95 ? 8.809 -8.350 -25.547 1.00 66.62 95 LYS A N 1
ATOM 785 C CA . LYS A 1 95 ? 8.744 -9.445 -26.536 1.00 66.62 95 LYS A CA 1
ATOM 786 C C . LYS A 1 95 ? 8.435 -8.951 -27.950 1.00 66.62 95 LYS A C 1
ATOM 788 O O . LYS A 1 95 ? 9.033 -9.463 -28.892 1.00 66.62 95 LYS A O 1
ATOM 793 N N . LYS A 1 96 ? 7.544 -7.964 -28.107 1.00 66.81 96 LYS A N 1
ATOM 794 C CA . LYS A 1 96 ? 7.223 -7.359 -29.416 1.00 66.81 96 LYS A CA 1
ATOM 795 C C . LYS A 1 96 ? 8.416 -6.653 -30.069 1.00 66.81 96 LYS A C 1
ATOM 797 O O . LYS A 1 96 ? 8.452 -6.560 -31.288 1.00 66.81 96 LYS A O 1
ATOM 802 N N . LEU A 1 97 ? 9.373 -6.177 -29.273 1.00 63.69 97 LEU A N 1
ATOM 803 C CA . LEU A 1 97 ? 10.569 -5.464 -29.735 1.00 63.69 97 LEU A CA 1
ATOM 804 C C . LEU A 1 97 ? 11.792 -6.378 -29.930 1.00 63.69 97 LEU A C 1
ATOM 806 O O . LEU A 1 97 ? 12.895 -5.878 -30.138 1.00 63.69 97 LEU A O 1
ATOM 810 N N . LYS A 1 98 ? 11.635 -7.711 -29.874 1.00 58.44 98 LYS A N 1
ATOM 811 C CA . LYS A 1 98 ? 12.710 -8.631 -30.271 1.00 58.44 98 LYS A CA 1
ATOM 812 C C . LYS A 1 98 ? 12.904 -8.566 -31.787 1.00 58.44 98 LYS A C 1
ATOM 814 O O . LYS A 1 98 ? 12.240 -9.279 -32.536 1.00 58.44 98 LYS A O 1
ATOM 819 N N . PHE A 1 99 ? 13.818 -7.709 -32.227 1.00 64.44 99 PHE A N 1
ATOM 820 C CA . PHE A 1 99 ? 14.331 -7.723 -33.591 1.00 64.44 99 PHE A CA 1
ATOM 821 C C . PHE A 1 99 ? 15.095 -9.034 -33.827 1.00 64.44 99 PHE A C 1
ATOM 823 O O . PHE A 1 99 ? 15.854 -9.477 -32.961 1.00 64.44 99 PHE A O 1
ATOM 830 N N . LYS A 1 100 ? 14.857 -9.678 -34.977 1.00 57.78 100 LYS A N 1
ATOM 831 C CA . LYS A 1 100 ? 15.734 -10.751 -35.458 1.00 57.78 100 LYS A CA 1
ATOM 832 C C . LYS A 1 100 ? 17.108 -10.131 -35.711 1.00 57.78 100 LYS A C 1
ATOM 834 O O . LYS A 1 100 ? 17.176 -9.132 -36.425 1.00 57.78 100 LYS A O 1
ATOM 839 N N . LEU A 1 101 ? 18.140 -10.702 -35.090 1.00 52.97 101 LEU A N 1
ATOM 840 C CA . LEU A 1 101 ? 19.517 -10.523 -35.545 1.00 52.97 101 LEU A CA 1
ATOM 841 C C . LEU A 1 101 ? 19.669 -11.129 -36.944 1.00 52.97 101 LEU A C 1
ATOM 843 O O . LEU A 1 101 ? 19.032 -12.185 -37.178 1.00 52.97 101 LEU A O 1
#

Nearest PDB structures (foldseek):
  3s3o-assembly1_B-2  TM=5.905E-01  e=1.116E-01  Human spumaretrovirus
  8i7r-assembly1_Ff  TM=4.122E-01  e=7.727E+00  Mus musculus

Solvent-accessible surface area (backbone atoms only — not comparable to full-atom values): 6103 Å² total; per-residue (Å²): 98,74,70,57,48,49,67,71,36,76,84,51,36,75,82,43,42,70,58,51,52,52,51,58,37,63,37,78,33,80,92,76,73,36,20,58,44,29,72,72,69,75,42,80,82,72,81,74,86,66,81,71,74,88,69,89,44,86,71,63,44,55,57,52,46,52,52,48,50,53,50,51,49,51,53,51,52,53,43,49,54,53,52,52,50,54,48,52,54,53,51,53,53,54,60,73,65,63,71,82,129

Sequence (101 aa):
MLRCCILEFDGSWEKYLPLIEFAYNNCFQTSIKLASYEALYGCKCRIPLYWTELSEKKIHGVELIRKTEEKVKMIRDNLKADSDRHKSYADLKHKKLKFKL

InterPro domains:
  IPR036397 Ribonuclease H superfamily [G3DSA:3.30.420.10] (1-85)

Radius of gyration: 17.84 Å; Cα contacts (8 Å, |Δi|>4): 48; chains: 1; bounding box: 37×19×62 Å

Mean predicted aligned error: 12.59 Å